Protein AF-A0A2E0AIQ1-F1 (afdb_monomer)

Mean predicted aligned error: 4.94 Å

Radius of gyration: 12.48 Å; Cα contacts (8 Å, |Δi|>4): 139; chains: 1; bounding box: 24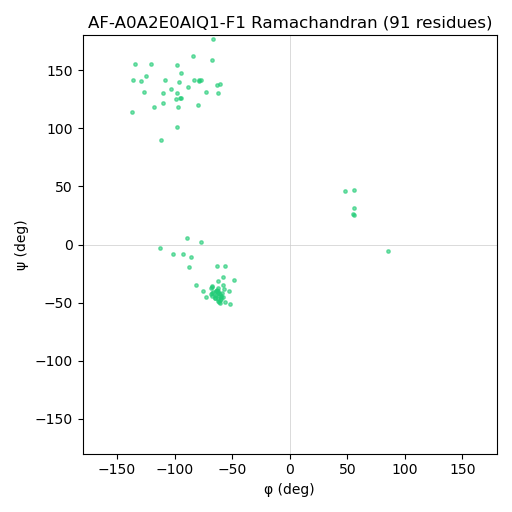×32×30 Å

Secondary structure (DSSP, 8-state):
---TT-EEEE-TTEEEEEETTEEEEEETTTTEEEEE-HHHHHHHHHGGG--BHHHHHHHHHHHH---HHHHHHHHHHHHHHHHHTTSEEEE--

Nearest PDB structures (foldseek):
  5v1u-assembly2_B  TM=9.067E-01  e=2.111E-06  Thermobaculum terrenum ATCC BAA-798
  6jx3-assembly1_B  TM=8.910E-01  e=8.710E-05  Thermobifida fusca
  5sxy-assembly1_A  TM=8.215E-01  e=3.824E-03  Methylorubrum extorquens AM1
  5lq4-assembly1_B  TM=7.694E-01  e=2.959E-02  Cyanothece sp. PCC 7425
  5why-assembly2_B  TM=7.257E-01  e=2.309E-02  Acetivibrio thermocellus ATCC 27405

Sequence (93 aa):
MLSRASRFKQHHQAVCTELDGEVALFQSKTCDYLVLNETGSAIWNALKTQPSLAEICFQLQEEYDVDPDECQSSVEAWLEAALEKKVVSTINS

Foldseek 3Di:
DFDQQKWKAFQPQWDWDDDPQWIWIARPVVRDIDIHDNLLSQLNVVRHVRDGLNVSLVVCCVVPVDDSVVSSVVSVVSVVVCVVVVRMDIDDD

Solvent-accessible surface area (backbone atoms only — not comparable to full-atom values): 5184 Å² total; per-residue (Å²): 138,84,54,59,79,42,20,35,28,66,24,92,68,38,45,74,48,79,57,97,79,26,30,35,36,37,23,72,89,77,69,45,78,44,76,31,54,60,69,50,29,50,52,55,58,50,21,76,76,47,40,27,50,52,54,53,39,50,52,47,30,72,76,64,75,49,57,69,68,62,41,42,54,53,51,49,53,51,49,51,53,32,43,75,65,54,38,33,40,77,57,81,132

Structure (mmCIF, N/CA/C/O backbone):
data_AF-A0A2E0AIQ1-F1
#
_entry.id   AF-A0A2E0AIQ1-F1
#
loop_
_atom_site.group_PDB
_atom_site.id
_atom_site.type_symbol
_atom_site.label_atom_id
_atom_site.label_alt_id
_atom_site.label_comp_id
_atom_site.label_asym_id
_atom_site.label_entity_id
_atom_site.label_seq_id
_atom_site.pdbx_PDB_ins_code
_atom_site.Cartn_x
_atom_site.Cartn_y
_atom_site.Cartn_z
_atom_site.occupancy
_atom_site.B_iso_or_equiv
_atom_site.auth_seq_id
_atom_site.auth_comp_id
_atom_site.auth_asym_id
_atom_site.auth_atom_id
_atom_site.pdbx_PDB_model_num
ATOM 1 N N . MET A 1 1 ? 5.165 4.299 14.699 1.00 58.72 1 MET A N 1
ATOM 2 C CA . MET A 1 1 ? 3.876 4.093 15.414 1.00 58.72 1 MET A CA 1
ATOM 3 C C . MET A 1 1 ? 2.777 4.865 14.716 1.00 58.72 1 MET A C 1
ATOM 5 O O . MET A 1 1 ? 2.581 6.057 14.956 1.00 58.72 1 MET A O 1
ATOM 9 N N . LEU A 1 2 ? 2.102 4.180 13.803 1.00 74.50 2 LEU A N 1
ATOM 10 C CA . LEU A 1 2 ? 0.945 4.704 13.094 1.00 74.50 2 LEU A CA 1
ATOM 11 C C . LEU A 1 2 ? -0.276 4.612 14.016 1.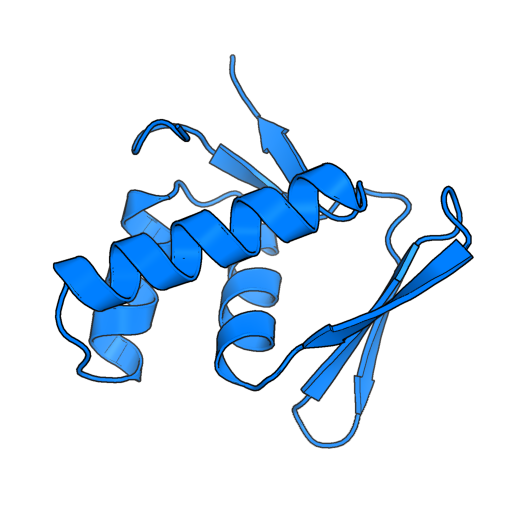00 74.50 2 LEU A C 1
ATOM 13 O O . LEU A 1 2 ? -0.417 3.665 14.784 1.00 74.50 2 LEU A O 1
ATOM 17 N N . SER A 1 3 ? -1.160 5.611 13.994 1.00 79.06 3 SER A N 1
ATOM 18 C CA . SER A 1 3 ? -2.390 5.526 14.789 1.00 79.06 3 SER A CA 1
ATOM 19 C C . SER A 1 3 ? -3.443 4.731 14.024 1.00 79.06 3 SER A C 1
ATOM 21 O O . SER A 1 3 ? -3.617 4.933 12.825 1.00 79.06 3 SER A O 1
ATOM 23 N N . ARG A 1 4 ? -4.227 3.894 14.717 1.00 77.19 4 ARG A N 1
ATOM 24 C CA . ARG A 1 4 ? -5.321 3.127 14.086 1.00 77.19 4 ARG A CA 1
ATOM 25 C C . ARG A 1 4 ? -6.371 4.006 13.389 1.00 77.19 4 ARG A C 1
ATOM 27 O O . ARG A 1 4 ? -6.993 3.577 12.423 1.00 77.19 4 ARG A O 1
ATOM 34 N N . ALA A 1 5 ? -6.541 5.240 13.867 1.00 80.31 5 ALA A N 1
ATOM 35 C CA . ALA A 1 5 ? -7.431 6.245 13.286 1.00 80.31 5 ALA A CA 1
ATOM 36 C C . ALA A 1 5 ? -6.792 7.066 12.150 1.00 80.31 5 ALA A C 1
ATOM 38 O O . ALA A 1 5 ? -7.503 7.806 11.469 1.00 80.31 5 ALA A O 1
ATOM 39 N N . SER A 1 6 ? -5.475 6.961 11.939 1.00 86.94 6 SER A N 1
ATOM 40 C CA . SER A 1 6 ? -4.802 7.659 10.844 1.00 86.94 6 SER A CA 1
ATOM 41 C C . SER A 1 6 ? -5.346 7.158 9.519 1.00 86.94 6 SER A C 1
ATOM 43 O O . SER A 1 6 ? -5.427 5.950 9.293 1.00 86.94 6 SER A O 1
ATOM 45 N N . ARG A 1 7 ? -5.716 8.098 8.651 1.00 89.56 7 ARG A N 1
ATOM 46 C CA . ARG A 1 7 ? -6.113 7.801 7.279 1.00 89.56 7 ARG A CA 1
ATOM 47 C C . ARG A 1 7 ? -4.930 7.951 6.351 1.00 89.56 7 ARG A C 1
ATOM 49 O O . ARG A 1 7 ? -4.075 8.817 6.549 1.00 89.56 7 ARG A O 1
ATOM 56 N N . PHE A 1 8 ? -4.915 7.133 5.315 1.00 91.12 8 PHE A N 1
ATOM 57 C CA . PHE A 1 8 ? -3.827 7.089 4.353 1.00 91.12 8 PHE A CA 1
ATOM 58 C C . PHE A 1 8 ? -4.374 7.296 2.953 1.00 91.12 8 PHE A C 1
ATOM 60 O O . PHE A 1 8 ? -5.473 6.858 2.633 1.00 91.12 8 PHE A O 1
ATOM 67 N N . LYS A 1 9 ? -3.597 7.964 2.109 1.00 91.31 9 LYS A N 1
ATOM 68 C CA . LYS A 1 9 ? -3.883 8.106 0.683 1.00 91.31 9 LYS A CA 1
ATOM 69 C C . LYS A 1 9 ? -2.642 7.843 -0.140 1.00 91.31 9 LYS A C 1
ATOM 71 O O . LYS A 1 9 ? -1.521 8.086 0.308 1.00 91.31 9 LYS A O 1
ATOM 76 N N . GLN A 1 10 ? -2.867 7.441 -1.379 1.00 90.88 10 GLN A N 1
ATOM 77 C CA . GLN A 1 10 ? -1.821 7.404 -2.390 1.00 90.88 10 GLN A CA 1
ATOM 78 C C . GLN A 1 10 ? -1.259 8.814 -2.610 1.00 90.88 10 GLN A C 1
ATOM 80 O O . GLN A 1 10 ? -1.994 9.810 -2.637 1.00 90.88 10 GLN A O 1
ATOM 85 N N . HIS A 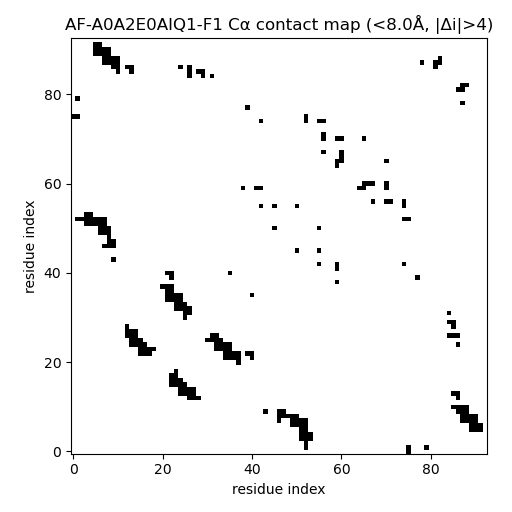1 11 ? 0.059 8.910 -2.741 1.00 89.12 11 HIS A N 1
ATOM 86 C CA . HIS A 1 11 ? 0.723 10.163 -3.048 1.00 89.12 11 HIS A CA 1
ATOM 87 C C . HIS A 1 11 ? 0.459 10.532 -4.512 1.00 89.12 11 HIS A C 1
ATOM 89 O O . HIS A 1 11 ? 0.660 9.729 -5.414 1.00 89.12 11 HIS A O 1
ATOM 95 N N . HIS A 1 12 ? 0.043 11.771 -4.773 1.00 85.12 12 HIS A N 1
ATOM 96 C CA . HIS A 1 12 ? -0.372 12.207 -6.114 1.00 85.12 12 HIS A CA 1
ATOM 97 C C . HIS A 1 12 ? 0.734 12.160 -7.186 1.00 85.12 12 HIS A C 1
ATOM 99 O O . HIS A 1 12 ? 0.436 12.196 -8.374 1.00 85.12 12 HIS A O 1
ATOM 105 N N . GLN A 1 13 ? 2.009 12.116 -6.780 1.00 85.38 13 GLN A N 1
ATOM 106 C CA . GLN A 1 13 ? 3.141 11.972 -7.703 1.00 85.38 13 GLN A CA 1
ATOM 107 C C . GLN A 1 13 ? 3.565 10.515 -7.905 1.00 85.38 13 GLN A C 1
ATOM 109 O O . GLN A 1 13 ? 4.467 10.275 -8.712 1.00 85.38 13 GLN A O 1
ATOM 114 N N . ALA A 1 14 ? 3.014 9.573 -7.137 1.00 86.69 14 ALA A N 1
ATOM 115 C CA . ALA A 1 14 ? 3.293 8.156 -7.296 1.00 86.69 14 ALA A CA 1
ATOM 116 C C . ALA A 1 14 ? 2.453 7.630 -8.460 1.00 86.69 14 ALA A C 1
ATOM 118 O O . ALA A 1 14 ? 1.227 7.728 -8.457 1.00 86.69 14 ALA A O 1
ATOM 119 N N . VAL A 1 15 ? 3.127 7.106 -9.475 1.00 87.94 15 VAL A N 1
ATOM 120 C CA . VAL A 1 15 ? 2.487 6.487 -10.632 1.00 87.94 15 VAL A CA 1
ATOM 121 C C . VAL A 1 15 ? 2.403 4.998 -10.353 1.00 87.94 15 VAL A C 1
ATOM 123 O O . VAL A 1 15 ? 3.420 4.389 -10.047 1.00 87.94 15 VAL A O 1
ATOM 126 N N . CYS A 1 16 ? 1.219 4.407 -10.450 1.00 87.69 16 CYS A N 1
ATOM 127 C CA . CYS A 1 16 ? 1.047 2.963 -10.333 1.00 87.69 16 CYS A CA 1
ATOM 128 C C . CYS A 1 16 ? 0.706 2.351 -11.693 1.00 87.69 16 CYS A C 1
ATOM 130 O O . CYS A 1 16 ? -0.066 2.932 -12.457 1.00 87.69 16 CYS A O 1
ATOM 132 N N . THR A 1 17 ? 1.246 1.171 -11.973 1.00 88.88 17 THR A N 1
ATOM 133 C CA . THR A 1 17 ? 0.876 0.330 -13.112 1.00 88.88 17 THR A CA 1
ATOM 134 C C . THR A 1 17 ? 0.589 -1.077 -12.613 1.00 88.88 17 THR A C 1
ATOM 136 O O . THR A 1 17 ? 1.275 -1.564 -11.722 1.00 88.88 17 THR A O 1
ATOM 139 N N . GLU A 1 18 ? -0.424 -1.721 -13.175 1.00 87.69 18 GLU A N 1
ATOM 140 C CA . GLU A 1 18 ? -0.747 -3.115 -12.879 1.00 87.69 18 GLU A CA 1
ATOM 141 C C . GLU A 1 18 ? -0.150 -4.000 -13.974 1.00 87.69 18 GLU A C 1
ATOM 143 O O . GLU A 1 18 ? -0.292 -3.702 -15.164 1.00 87.69 18 GLU A O 1
ATOM 148 N N . LEU A 1 19 ? 0.567 -5.043 -13.573 1.00 80.38 19 LEU A N 1
ATOM 149 C CA . LEU A 1 19 ? 1.210 -6.019 -14.444 1.00 80.38 19 LEU A CA 1
ATOM 150 C C . LEU A 1 19 ? 0.953 -7.402 -13.843 1.00 80.38 19 LEU A C 1
ATOM 152 O O . LEU A 1 19 ? 1.427 -7.684 -12.753 1.00 80.38 19 LEU A O 1
ATOM 156 N N . ASP A 1 20 ? 0.187 -8.242 -14.542 1.00 79.00 20 ASP A N 1
ATOM 157 C CA . ASP A 1 20 ? -0.107 -9.628 -14.128 1.00 79.00 20 ASP A CA 1
ATOM 158 C C . ASP A 1 20 ? -0.734 -9.766 -12.717 1.00 79.00 20 ASP A C 1
ATOM 160 O O . ASP A 1 20 ? -0.521 -10.744 -12.013 1.00 79.00 20 ASP A O 1
ATOM 164 N N . GLY A 1 21 ? -1.523 -8.772 -12.287 1.00 72.31 21 GLY A N 1
ATOM 165 C CA . GLY A 1 21 ? -2.148 -8.742 -10.954 1.00 72.31 21 GLY A CA 1
ATOM 166 C C . GLY A 1 21 ? -1.263 -8.156 -9.847 1.00 72.31 21 GLY A C 1
ATOM 167 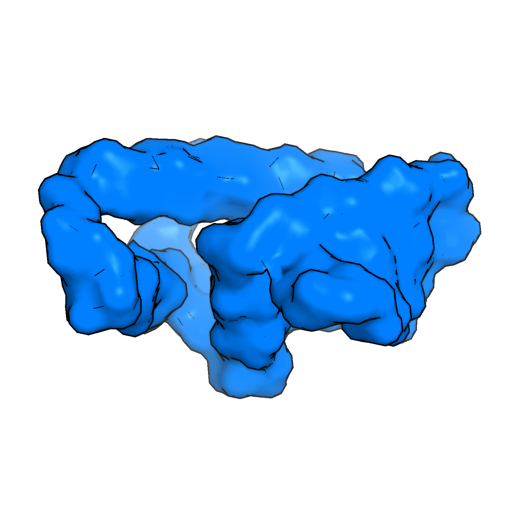O O . GLY A 1 21 ? -1.740 -7.918 -8.739 1.00 72.31 21 GLY A O 1
ATOM 168 N N . GLU A 1 22 ? -0.003 -7.845 -10.149 1.00 80.88 22 GLU A N 1
ATOM 169 C CA . GLU A 1 22 ? 0.913 -7.139 -9.257 1.00 80.88 22 GLU A CA 1
ATOM 170 C C . GLU A 1 22 ? 0.922 -5.640 -9.578 1.00 80.88 22 GLU A C 1
ATOM 172 O O . GLU A 1 22 ? 0.914 -5.217 -10.740 1.00 80.88 22 GLU A O 1
ATOM 177 N N . VAL A 1 23 ? 0.960 -4.799 -8.547 1.00 87.94 23 VAL A N 1
ATOM 178 C CA . VAL A 1 23 ? 1.035 -3.346 -8.717 1.00 87.94 23 VAL A CA 1
ATOM 179 C C . VAL A 1 23 ? 2.481 -2.891 -8.604 1.00 87.94 23 VAL A C 1
ATOM 181 O O . VAL A 1 23 ? 3.106 -2.982 -7.552 1.00 87.94 23 VAL A O 1
ATOM 184 N N . ALA A 1 24 ? 3.005 -2.299 -9.669 1.00 89.31 24 ALA A N 1
ATOM 185 C CA . ALA A 1 24 ? 4.267 -1.585 -9.632 1.00 89.31 24 ALA A CA 1
ATOM 186 C C . ALA A 1 24 ? 4.042 -0.084 -9.421 1.00 89.31 24 ALA A C 1
ATOM 188 O O . ALA A 1 24 ? 3.308 0.567 -10.165 1.00 89.31 24 ALA A O 1
ATOM 189 N N . LEU A 1 25 ? 4.696 0.482 -8.410 1.00 89.25 25 LEU A N 1
ATOM 190 C CA . LEU A 1 25 ? 4.720 1.910 -8.131 1.00 89.25 25 LEU A CA 1
ATOM 191 C C . LEU A 1 25 ? 6.041 2.516 -8.586 1.00 89.25 25 LEU A C 1
ATOM 193 O O . LEU A 1 25 ? 7.124 2.043 -8.252 1.00 89.25 25 LEU A O 1
ATOM 197 N N . PHE A 1 26 ? 5.944 3.641 -9.270 1.00 88.25 26 PHE A N 1
ATOM 198 C CA . PHE A 1 26 ? 7.064 4.489 -9.611 1.00 88.25 26 PHE A CA 1
ATOM 199 C C . PHE A 1 26 ? 6.889 5.854 -8.959 1.00 88.25 26 PHE A C 1
ATOM 201 O O . PHE A 1 26 ? 5.939 6.588 -9.259 1.00 88.25 26 PHE A O 1
ATOM 208 N N . GLN A 1 27 ? 7.824 6.229 -8.085 1.00 86.19 27 GLN A N 1
ATOM 209 C CA . GLN A 1 27 ? 7.817 7.553 -7.487 1.00 86.19 27 GLN A CA 1
ATOM 210 C C . GLN A 1 27 ? 8.784 8.485 -8.217 1.00 86.19 27 GLN A C 1
ATOM 212 O O . GLN A 1 27 ? 9.965 8.551 -7.911 1.00 86.19 27 GLN A O 1
ATOM 217 N N . SER A 1 28 ? 8.235 9.336 -9.087 1.00 83.94 28 SER A N 1
ATOM 218 C CA . SER A 1 28 ? 8.961 10.431 -9.756 1.00 83.94 28 SER A CA 1
ATOM 219 C C . SER A 1 28 ? 9.821 11.333 -8.847 1.00 83.94 28 SER A C 1
ATOM 221 O O . SER A 1 28 ? 10.835 11.846 -9.305 1.00 83.94 28 SER A O 1
ATOM 223 N N . LYS A 1 29 ? 9.453 11.543 -7.572 1.00 80.31 29 LYS A N 1
ATOM 224 C CA . LYS A 1 29 ? 10.204 12.411 -6.650 1.00 80.31 29 LYS A CA 1
ATOM 225 C C . LYS A 1 29 ? 11.497 11.788 -6.118 1.00 80.31 29 LYS A C 1
ATOM 227 O O . LYS A 1 29 ? 12.476 12.507 -5.948 1.00 80.31 29 LYS A O 1
ATOM 232 N N . THR A 1 30 ? 11.485 10.497 -5.797 1.00 81.31 30 THR A N 1
ATOM 233 C CA . THR A 1 30 ? 12.666 9.781 -5.282 1.00 81.31 30 THR A CA 1
ATOM 234 C C . THR A 1 30 ? 13.341 8.933 -6.362 1.00 81.31 30 THR A C 1
ATOM 236 O O . THR A 1 30 ? 14.437 8.432 -6.145 1.00 81.31 30 THR A O 1
ATOM 239 N N . CYS A 1 31 ? 12.711 8.816 -7.538 1.00 83.75 31 CYS A N 1
ATOM 240 C CA . CYS A 1 31 ? 13.061 7.878 -8.603 1.00 83.75 31 CYS A CA 1
ATOM 241 C C . CYS A 1 31 ? 13.099 6.414 -8.131 1.00 83.75 31 CYS A C 1
ATOM 243 O O . CYS A 1 31 ? 13.784 5.591 -8.735 1.00 83.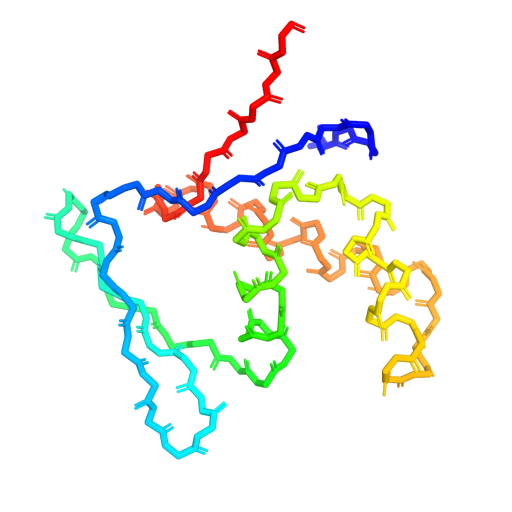75 31 CYS A O 1
ATOM 245 N N . ASP A 1 32 ? 12.347 6.077 -7.078 1.00 83.62 32 ASP A N 1
ATOM 246 C CA . ASP A 1 32 ? 12.181 4.699 -6.625 1.00 83.62 32 ASP A CA 1
ATOM 247 C C . ASP A 1 32 ? 11.181 3.948 -7.502 1.00 83.62 32 ASP A C 1
ATOM 249 O O . ASP A 1 32 ? 10.112 4.463 -7.849 1.00 83.62 32 ASP A O 1
ATOM 253 N N . TYR A 1 33 ? 11.513 2.688 -7.770 1.00 85.00 33 TYR A N 1
ATOM 254 C CA . TYR A 1 33 ? 10.596 1.699 -8.310 1.00 85.00 33 TYR A CA 1
ATOM 255 C C . TYR A 1 33 ? 10.300 0.657 -7.233 1.00 85.00 33 TYR A C 1
ATOM 257 O O . TYR A 1 33 ? 11.205 0.133 -6.582 1.00 85.00 33 TYR A O 1
ATOM 265 N N . LEU A 1 34 ? 9.022 0.389 -7.027 1.00 85.19 34 LEU A N 1
ATOM 266 C CA . LEU A 1 34 ? 8.489 -0.523 -6.030 1.00 85.19 34 LEU A CA 1
ATOM 267 C C . LEU A 1 34 ? 7.589 -1.507 -6.751 1.00 85.19 34 LEU A C 1
ATOM 269 O O . LEU A 1 34 ? 6.722 -1.091 -7.507 1.00 85.19 34 LEU A O 1
ATOM 273 N N . VAL A 1 35 ? 7.759 -2.793 -6.491 1.00 87.12 35 VAL A N 1
ATOM 274 C CA . VAL A 1 35 ? 6.803 -3.807 -6.932 1.00 87.12 35 VAL A CA 1
ATOM 275 C C . VAL A 1 35 ? 6.106 -4.316 -5.689 1.00 87.12 35 VAL A C 1
ATOM 277 O O . VAL A 1 35 ? 6.761 -4.726 -4.730 1.00 87.12 35 VAL A O 1
ATOM 280 N N . LEU A 1 36 ? 4.788 -4.193 -5.677 1.00 87.81 36 LEU A N 1
ATOM 281 C CA . LEU A 1 36 ? 3.945 -4.682 -4.608 1.00 87.81 36 LEU A CA 1
ATOM 282 C C . LEU A 1 36 ? 3.573 -6.125 -4.919 1.00 87.81 36 LEU A C 1
ATOM 284 O O . LEU A 1 36 ? 3.169 -6.442 -6.033 1.00 87.81 36 LEU A O 1
ATOM 288 N N . ASN A 1 37 ? 3.663 -6.972 -3.902 1.00 85.38 37 ASN A N 1
ATOM 289 C CA . ASN A 1 37 ? 3.042 -8.288 -3.924 1.00 85.38 37 ASN A CA 1
ATOM 290 C C . ASN A 1 37 ? 1.507 -8.157 -3.935 1.00 85.38 37 ASN A C 1
ATOM 292 O O . ASN A 1 37 ? 0.963 -7.056 -3.823 1.00 85.38 37 ASN A O 1
ATOM 296 N N . GLU A 1 38 ? 0.801 -9.281 -4.016 1.00 84.50 38 GLU A N 1
ATOM 297 C CA . GLU A 1 38 ? -0.668 -9.322 -4.032 1.00 84.50 38 GLU A CA 1
ATOM 298 C C . GLU A 1 38 ? -1.293 -8.543 -2.856 1.00 84.50 38 GLU A C 1
ATOM 300 O O . GLU A 1 38 ? -2.054 -7.599 -3.062 1.00 84.50 38 GLU A O 1
ATOM 305 N N . THR A 1 39 ? -0.848 -8.817 -1.624 1.00 85.44 39 THR A N 1
ATOM 306 C CA . THR A 1 39 ? -1.309 -8.114 -0.414 1.00 85.44 39 THR A CA 1
ATOM 307 C C . THR A 1 39 ? -0.995 -6.616 -0.457 1.00 85.44 39 THR A C 1
ATOM 309 O O . THR A 1 39 ? -1.845 -5.785 -0.145 1.00 85.44 39 THR A O 1
ATOM 312 N N . GLY A 1 40 ? 0.219 -6.232 -0.870 1.00 86.88 40 GLY A N 1
ATOM 313 C CA . GLY A 1 40 ? 0.594 -4.823 -1.009 1.00 86.88 40 GLY A CA 1
ATOM 314 C C . GLY A 1 40 ? -0.255 -4.102 -2.056 1.00 86.88 40 GLY A C 1
ATOM 315 O O . GLY A 1 40 ? -0.636 -2.948 -1.859 1.00 86.88 40 GLY A O 1
ATOM 316 N N . SER A 1 41 ? -0.591 -4.790 -3.146 1.00 88.50 41 SER A N 1
ATOM 317 C CA . SER A 1 41 ? -1.461 -4.298 -4.216 1.00 88.50 41 SER A CA 1
ATOM 318 C C . SER A 1 41 ? -2.894 -4.095 -3.723 1.00 88.50 41 SER A C 1
ATOM 320 O O . SER A 1 41 ? -3.504 -3.066 -4.033 1.00 88.50 41 SER A O 1
ATOM 322 N N . ALA A 1 42 ? -3.405 -5.012 -2.896 1.00 86.94 42 ALA A N 1
ATOM 323 C CA . ALA A 1 42 ? -4.693 -4.876 -2.219 1.00 86.94 42 ALA A CA 1
ATOM 324 C C . ALA A 1 42 ? -4.707 -3.652 -1.288 1.00 86.94 42 ALA A C 1
ATOM 326 O O . ALA A 1 42 ? -5.569 -2.781 -1.435 1.00 86.94 42 ALA A O 1
ATOM 327 N N . ILE A 1 43 ? -3.690 -3.500 -0.424 1.00 88.81 43 ILE A N 1
ATOM 328 C CA . ILE A 1 43 ? -3.534 -2.315 0.440 1.00 88.81 43 ILE A CA 1
ATOM 329 C C . ILE A 1 43 ? -3.505 -1.045 -0.408 1.00 88.81 43 ILE A C 1
ATOM 331 O O . ILE A 1 43 ? -4.244 -0.097 -0.140 1.00 88.81 43 ILE A O 1
ATOM 335 N N . TRP A 1 44 ? -2.677 -1.014 -1.454 1.00 89.56 44 TRP A N 1
ATOM 336 C CA . TRP A 1 44 ? -2.554 0.144 -2.331 1.00 89.56 44 TRP A CA 1
ATOM 337 C C . TRP A 1 44 ? -3.891 0.514 -2.963 1.00 89.56 44 TRP A C 1
ATOM 339 O O . TRP A 1 44 ? -4.254 1.688 -2.960 1.00 89.56 44 TRP A O 1
ATOM 349 N N . ASN A 1 45 ? -4.650 -0.452 -3.474 1.00 87.06 45 ASN A N 1
ATOM 350 C CA . ASN A 1 45 ? -5.975 -0.193 -4.027 1.00 87.06 45 ASN A CA 1
ATOM 351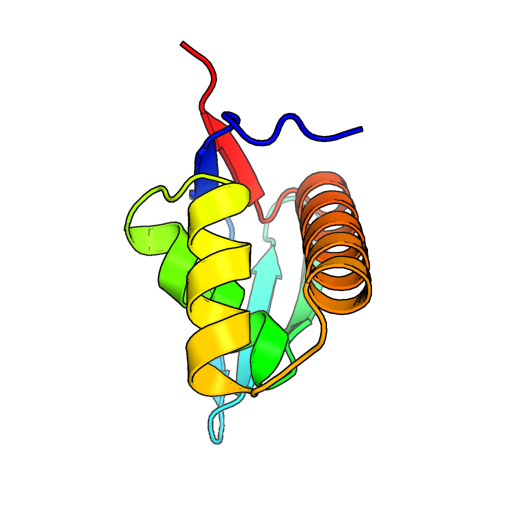 C C . ASN A 1 45 ? -6.957 0.311 -2.966 1.00 87.06 45 ASN A C 1
ATOM 353 O O . ASN A 1 45 ? -7.680 1.273 -3.245 1.00 87.06 45 ASN A O 1
ATOM 357 N N . ALA A 1 46 ? -6.923 -0.242 -1.752 1.00 88.38 46 ALA A N 1
ATOM 358 C CA . ALA A 1 46 ? -7.716 0.252 -0.633 1.00 88.38 46 ALA A CA 1
ATOM 359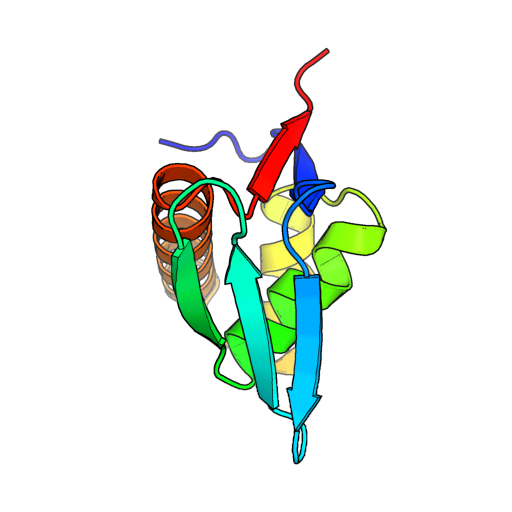 C C . ALA A 1 46 ? -7.413 1.732 -0.350 1.00 88.38 46 ALA A C 1
ATOM 361 O O . ALA A 1 46 ? -8.339 2.511 -0.153 1.00 88.38 46 ALA A O 1
ATOM 362 N N . LEU A 1 47 ? -6.154 2.184 -0.458 1.00 89.06 47 LEU A N 1
ATOM 363 C CA . LEU A 1 47 ? -5.777 3.592 -0.240 1.00 89.06 47 LEU A CA 1
ATOM 364 C C . LEU A 1 47 ? -6.520 4.611 -1.125 1.00 89.06 47 LEU A C 1
ATOM 366 O O . LEU A 1 47 ? -6.550 5.799 -0.783 1.00 89.06 47 LEU A O 1
ATOM 370 N N . LYS A 1 48 ? -7.133 4.188 -2.239 1.00 85.56 48 LYS A N 1
ATOM 371 C CA . LYS A 1 48 ? -7.970 5.059 -3.085 1.00 85.56 48 LYS A CA 1
ATOM 372 C C . LYS A 1 48 ? -9.193 5.599 -2.336 1.00 85.56 48 LYS A C 1
ATOM 374 O O . LYS A 1 48 ? -9.614 6.720 -2.612 1.00 85.56 48 LYS A O 1
ATOM 379 N N . THR A 1 49 ? -9.737 4.846 -1.378 1.00 86.62 49 THR A N 1
ATOM 380 C CA . THR A 1 49 ? -10.911 5.245 -0.576 1.00 86.62 49 THR A CA 1
ATOM 381 C C . THR A 1 49 ? -10.544 6.014 0.694 1.00 86.62 49 THR A C 1
ATOM 383 O O . THR A 1 49 ? -11.420 6.359 1.483 1.00 86.62 49 THR A O 1
ATOM 386 N N . GLN A 1 50 ? -9.259 6.336 0.877 1.00 89.44 50 GLN A N 1
ATOM 387 C CA . GLN A 1 50 ? -8.726 6.997 2.070 1.00 89.44 50 GLN A CA 1
ATOM 388 C C . GLN A 1 50 ? -9.038 6.254 3.390 1.00 89.44 50 GLN A C 1
ATOM 390 O O . GLN A 1 50 ? -9.494 6.884 4.355 1.00 89.44 50 GLN A O 1
ATOM 395 N N . PRO A 1 51 ? -8.820 4.926 3.447 1.00 90.19 51 PRO A N 1
ATOM 396 C CA . PRO A 1 51 ? -9.142 4.106 4.599 1.00 90.19 51 PRO A CA 1
ATOM 397 C C . PRO A 1 51 ? -8.237 4.453 5.781 1.00 90.19 51 PRO A C 1
ATOM 399 O O . PRO A 1 51 ? -7.149 5.029 5.638 1.00 90.19 51 PRO A O 1
ATOM 402 N N . SER A 1 52 ? -8.704 4.099 6.973 1.00 90.50 52 SER A N 1
ATOM 403 C CA . SER A 1 52 ? -7.876 4.096 8.174 1.00 90.50 52 SER A CA 1
ATOM 404 C C . SER A 1 52 ? -7.091 2.791 8.285 1.00 90.50 52 SER A C 1
ATOM 406 O O . SER A 1 52 ? -7.440 1.789 7.663 1.00 90.50 52 SER A O 1
ATOM 408 N N . LEU A 1 53 ? -6.038 2.783 9.107 1.00 88.75 53 LEU A N 1
ATOM 409 C CA . LEU A 1 53 ? -5.241 1.574 9.353 1.00 88.75 53 LEU A CA 1
ATOM 410 C C . LEU A 1 53 ? -6.108 0.378 9.782 1.00 88.75 53 LEU A C 1
ATOM 412 O O . LEU A 1 53 ? -5.879 -0.743 9.341 1.00 88.75 53 LEU A O 1
ATOM 416 N N . ALA A 1 54 ? -7.113 0.629 10.627 1.00 88.00 54 ALA A N 1
ATOM 417 C CA . ALA A 1 54 ? -8.041 -0.399 11.087 1.00 88.00 54 ALA A CA 1
ATOM 418 C C . ALA A 1 54 ? -8.860 -1.013 9.938 1.00 88.00 54 ALA A C 1
ATOM 420 O O . ALA A 1 54 ? -9.011 -2.228 9.899 1.00 88.00 54 ALA A O 1
ATOM 421 N N . GLU A 1 55 ? -9.328 -0.196 8.990 1.00 89.94 55 GLU A N 1
ATOM 422 C CA . GLU A 1 55 ? -10.113 -0.659 7.835 1.00 89.94 55 GLU A CA 1
ATOM 423 C C . GLU A 1 55 ? -9.267 -1.508 6.882 1.00 89.94 55 GLU A C 1
ATOM 425 O O . GLU A 1 55 ? -9.721 -2.547 6.416 1.00 89.94 55 GLU A O 1
ATOM 430 N N . ILE A 1 56 ? -8.017 -1.097 6.628 1.00 90.00 56 ILE A N 1
ATOM 431 C CA . ILE A 1 56 ? -7.076 -1.869 5.798 1.00 90.00 56 ILE A CA 1
ATOM 432 C C . ILE A 1 56 ? -6.832 -3.240 6.434 1.00 90.00 56 ILE A C 1
ATOM 434 O O . ILE A 1 56 ? -6.902 -4.265 5.763 1.00 90.00 56 ILE A O 1
ATOM 438 N N . CYS A 1 57 ? -6.562 -3.252 7.741 1.00 89.56 57 CYS A N 1
ATOM 439 C CA . CYS A 1 57 ? -6.310 -4.481 8.479 1.00 89.56 57 CYS A CA 1
ATOM 440 C C . CYS A 1 57 ? -7.541 -5.399 8.478 1.00 89.56 57 CYS A C 1
ATOM 442 O O . CYS A 1 57 ? -7.399 -6.606 8.326 1.00 89.56 57 CYS A O 1
ATOM 444 N N . PHE A 1 58 ? -8.744 -4.834 8.609 1.00 88.38 58 PHE A N 1
ATOM 445 C CA . PHE A 1 58 ? -9.995 -5.589 8.564 1.00 88.38 58 PHE A CA 1
ATOM 446 C C . PHE A 1 58 ? -10.239 -6.224 7.186 1.00 88.38 58 PHE A C 1
ATOM 448 O O . PHE A 1 58 ? -10.515 -7.416 7.116 1.00 88.38 58 PHE A O 1
ATOM 455 N N . GLN A 1 59 ? -10.050 -5.473 6.093 1.00 87.38 59 GLN A N 1
ATOM 456 C CA . GLN A 1 59 ? -10.195 -6.012 4.732 1.00 87.38 59 GLN A CA 1
ATOM 457 C C . GLN A 1 59 ? -9.239 -7.170 4.456 1.00 87.38 59 GLN A C 1
ATOM 459 O O . GLN A 1 59 ? -9.644 -8.190 3.910 1.00 87.38 59 GLN A O 1
ATOM 464 N N . LEU A 1 60 ? -7.973 -7.026 4.848 1.00 86.88 60 LEU A N 1
ATOM 465 C CA . LEU A 1 60 ? -6.987 -8.080 4.640 1.00 86.88 60 LEU A CA 1
ATOM 466 C C . LEU A 1 60 ? -7.273 -9.321 5.482 1.00 86.88 60 LEU A C 1
ATOM 468 O O . LEU A 1 60 ? -7.055 -10.428 5.007 1.00 86.88 60 LEU A O 1
ATOM 472 N N . GLN A 1 61 ? -7.774 -9.153 6.706 1.00 88.25 61 GLN A N 1
ATOM 473 C CA . GLN A 1 61 ? -8.213 -10.284 7.523 1.00 88.25 61 GLN A CA 1
ATOM 474 C C . GLN A 1 61 ? -9.365 -11.042 6.857 1.00 88.25 61 GLN A C 1
ATOM 476 O O . GLN A 1 61 ? -9.336 -12.267 6.841 1.00 88.25 61 GLN A O 1
ATOM 481 N N . GLU A 1 62 ? -10.343 -10.341 6.273 1.00 85.75 62 GLU A N 1
ATOM 482 C CA . GLU A 1 62 ? -11.450 -10.989 5.554 1.00 85.75 62 GLU A CA 1
ATOM 483 C C . GLU A 1 62 ? -11.001 -11.675 4.255 1.00 85.75 62 GLU A C 1
ATOM 485 O O . GLU A 1 62 ? -11.513 -12.741 3.920 1.00 85.75 62 GLU A O 1
ATOM 490 N N . GLU A 1 63 ? -10.059 -11.081 3.520 1.00 84.44 63 GLU A N 1
ATOM 491 C CA . GLU A 1 63 ? -9.618 -11.599 2.219 1.00 84.44 63 GLU A CA 1
ATOM 492 C C . GLU A 1 63 ? -8.590 -12.734 2.340 1.00 84.44 63 GLU A C 1
ATOM 494 O O . GLU A 1 63 ? -8.611 -13.676 1.547 1.00 84.44 63 GLU A O 1
ATOM 499 N N . TYR A 1 64 ? -7.719 -12.674 3.350 1.00 83.19 64 TYR A N 1
ATOM 500 C CA . TYR A 1 64 ? -6.586 -13.590 3.508 1.00 83.19 64 TYR A CA 1
ATOM 501 C C . TYR A 1 64 ? -6.690 -14.539 4.714 1.00 83.19 64 TYR A C 1
ATOM 503 O O . TYR A 1 64 ? -5.798 -15.370 4.876 1.00 83.19 64 TYR A O 1
ATOM 511 N N . ASP A 1 65 ? -7.738 -14.439 5.544 1.00 82.88 65 ASP A N 1
ATOM 512 C CA . ASP A 1 65 ? -7.940 -15.242 6.771 1.00 82.88 65 ASP A CA 1
ATOM 513 C C . ASP A 1 65 ? -6.677 -15.285 7.660 1.00 82.88 65 ASP A C 1
ATOM 515 O O . ASP A 1 65 ? -6.200 -16.331 8.099 1.00 82.88 65 ASP A O 1
ATOM 519 N N . VAL A 1 66 ? -6.068 -14.113 7.863 1.00 84.00 66 VAL A N 1
ATOM 520 C CA . VAL A 1 66 ? -4.822 -13.938 8.628 1.00 84.00 66 VAL A CA 1
ATOM 521 C C . VAL A 1 66 ? -5.092 -13.494 10.063 1.00 84.00 66 VAL A C 1
ATOM 523 O O . VAL A 1 66 ? -6.093 -12.840 10.350 1.00 84.00 66 VAL A O 1
ATOM 526 N N . ASP A 1 67 ? -4.163 -13.803 10.971 1.00 87.81 67 ASP A N 1
ATOM 527 C CA . ASP A 1 67 ? -4.259 -13.367 12.366 1.00 87.81 67 ASP A CA 1
ATOM 528 C C . ASP A 1 67 ? -4.211 -11.826 12.472 1.00 87.81 67 ASP A C 1
ATOM 530 O O . ASP A 1 67 ? -3.396 -11.192 11.791 1.00 87.81 67 ASP A O 1
ATOM 534 N N . PRO A 1 68 ? -5.057 -11.196 13.309 1.00 83.06 68 PRO A N 1
ATOM 535 C CA . PRO A 1 68 ? -5.109 -9.742 13.452 1.00 83.06 68 PRO A CA 1
ATOM 536 C C . PRO A 1 68 ? -3.784 -9.106 13.881 1.00 83.06 68 PRO A C 1
ATOM 538 O O . PRO A 1 68 ? -3.498 -7.987 13.448 1.00 83.06 68 PRO A O 1
ATOM 541 N N . ASP A 1 69 ? -2.987 -9.774 14.718 1.00 85.19 69 ASP A N 1
ATOM 542 C CA . ASP A 1 69 ? -1.722 -9.224 15.222 1.00 85.19 69 ASP A CA 1
ATOM 543 C C . ASP A 1 69 ? -0.658 -9.222 14.109 1.00 85.19 69 ASP A C 1
ATOM 545 O O . ASP A 1 69 ? -0.023 -8.199 13.833 1.00 85.19 69 ASP A O 1
ATOM 549 N N . GLU A 1 70 ? -0.552 -10.337 13.378 1.00 85.94 70 GLU A N 1
ATOM 550 C CA . GLU A 1 70 ? 0.332 -10.479 12.213 1.00 85.94 70 GLU A CA 1
ATOM 551 C C . GLU A 1 70 ? -0.084 -9.542 11.072 1.00 85.94 70 GLU A C 1
ATOM 553 O O . GLU A 1 70 ? 0.752 -8.845 10.486 1.00 85.94 70 GLU A O 1
ATOM 558 N N . CYS A 1 71 ? -1.386 -9.468 10.783 1.00 87.81 71 CYS A N 1
ATOM 559 C CA . CYS A 1 71 ? -1.934 -8.575 9.770 1.00 87.81 71 CYS A CA 1
ATOM 560 C C . CYS A 1 71 ? -1.622 -7.118 10.104 1.00 87.81 71 CYS A C 1
ATOM 562 O O . CYS A 1 71 ? -1.152 -6.370 9.245 1.00 87.81 71 CYS A O 1
ATOM 564 N N . GLN A 1 72 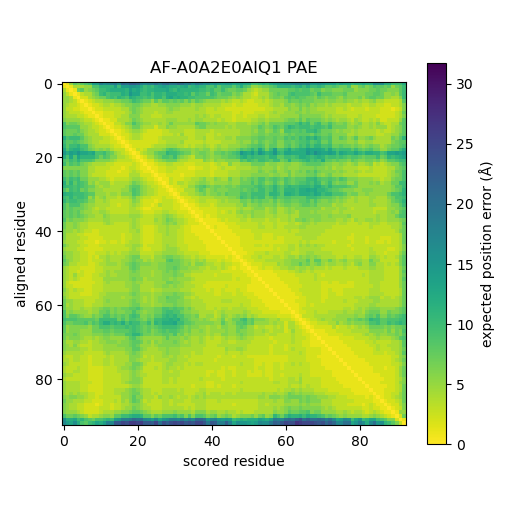? -1.840 -6.712 11.357 1.00 86.62 72 GLN A N 1
ATOM 565 C CA . GLN A 1 72 ? -1.562 -5.349 11.782 1.00 86.62 72 GLN A CA 1
ATOM 566 C C . GLN A 1 72 ? -0.074 -5.026 11.634 1.00 86.62 72 GLN A C 1
ATOM 568 O O . GLN A 1 72 ? 0.259 -4.000 11.041 1.00 86.62 72 GLN A O 1
ATOM 573 N N . SER A 1 73 ? 0.809 -5.899 12.121 1.00 87.44 73 SER A N 1
ATOM 574 C CA . SER A 1 73 ? 2.258 -5.691 12.054 1.00 87.44 73 SER A CA 1
ATOM 575 C C . SER A 1 73 ? 2.750 -5.576 10.605 1.00 87.44 73 SER A C 1
ATOM 577 O O . SER A 1 73 ? 3.518 -4.674 10.265 1.00 87.44 73 SER A O 1
ATOM 579 N N . SER A 1 74 ? 2.232 -6.430 9.718 1.00 87.75 74 SER A N 1
ATOM 580 C CA . SER A 1 74 ? 2.576 -6.436 8.294 1.00 87.75 74 SER A CA 1
ATOM 581 C C . SER A 1 74 ? 2.077 -5.178 7.569 1.00 87.75 74 SER A C 1
ATOM 583 O O . SER A 1 74 ? 2.832 -4.535 6.835 1.00 87.75 74 SER A O 1
ATOM 585 N N . VAL A 1 75 ? 0.832 -4.759 7.830 1.00 89.44 75 VAL A N 1
ATOM 586 C CA . VAL A 1 75 ? 0.255 -3.517 7.282 1.00 89.44 75 VAL A CA 1
ATOM 587 C C . VAL A 1 75 ? 0.995 -2.287 7.797 1.00 89.44 75 VAL A C 1
ATOM 589 O O . VAL A 1 75 ? 1.281 -1.379 7.016 1.00 89.44 75 VAL A O 1
ATOM 592 N N . GLU A 1 76 ? 1.318 -2.241 9.091 1.00 89.06 76 GLU A N 1
ATOM 593 C CA . GLU A 1 76 ? 2.092 -1.150 9.687 1.00 89.06 76 GLU A CA 1
ATOM 594 C C . GLU A 1 76 ? 3.471 -1.042 9.035 1.00 89.06 76 GLU A C 1
ATOM 596 O O . GLU A 1 76 ? 3.814 0.033 8.540 1.00 89.06 76 GLU A O 1
ATOM 601 N N . ALA A 1 77 ? 4.212 -2.148 8.936 1.00 88.81 77 ALA A N 1
ATOM 602 C CA . ALA A 1 77 ? 5.524 -2.174 8.295 1.00 88.81 77 ALA A CA 1
ATOM 603 C C . ALA A 1 77 ? 5.458 -1.728 6.825 1.00 88.81 77 ALA A C 1
ATOM 605 O O . ALA A 1 77 ? 6.300 -0.952 6.361 1.00 88.81 77 ALA A O 1
ATOM 606 N N . TRP A 1 78 ? 4.433 -2.171 6.090 1.00 89.06 78 TRP A N 1
ATOM 607 C CA . TRP A 1 78 ? 4.225 -1.767 4.702 1.00 89.06 78 TRP A CA 1
ATOM 608 C C . TRP A 1 78 ? 3.927 -0.268 4.579 1.00 89.06 78 TRP A C 1
ATOM 610 O O . TRP A 1 78 ? 4.534 0.417 3.753 1.00 89.06 78 TRP A O 1
ATOM 620 N N . LEU A 1 79 ? 3.032 0.268 5.416 1.00 89.00 79 LEU A N 1
ATOM 621 C CA . LEU A 1 79 ? 2.685 1.691 5.420 1.00 89.00 79 LEU A CA 1
ATOM 622 C C . LEU A 1 79 ? 3.881 2.561 5.812 1.00 89.00 79 LEU A C 1
ATOM 624 O O . LEU A 1 79 ? 4.082 3.614 5.207 1.00 89.00 79 LEU A O 1
ATOM 628 N N . GLU A 1 80 ? 4.689 2.134 6.782 1.00 89.31 80 GLU A N 1
ATOM 629 C CA . GLU A 1 80 ? 5.914 2.836 7.170 1.00 89.31 80 GLU A CA 1
ATOM 630 C C . GLU A 1 80 ? 6.917 2.884 6.006 1.00 89.31 80 GLU A C 1
ATOM 632 O O . GLU A 1 80 ? 7.384 3.971 5.652 1.00 89.31 80 GLU A O 1
ATOM 637 N N . ALA A 1 81 ? 7.158 1.762 5.320 1.00 88.19 81 ALA A N 1
ATOM 638 C CA . ALA A 1 81 ? 8.012 1.726 4.129 1.00 88.19 81 ALA A CA 1
ATOM 639 C C . ALA A 1 81 ? 7.462 2.599 2.983 1.00 88.19 81 ALA A C 1
ATOM 641 O O . ALA A 1 81 ? 8.206 3.310 2.298 1.00 88.19 81 ALA A O 1
ATOM 642 N N . ALA A 1 82 ? 6.144 2.588 2.782 1.00 88.19 82 ALA A N 1
ATOM 643 C CA . ALA A 1 82 ? 5.469 3.380 1.762 1.00 88.19 82 ALA A CA 1
ATOM 644 C C . ALA A 1 82 ? 5.535 4.895 2.051 1.00 88.19 82 ALA A C 1
ATOM 646 O O . ALA A 1 82 ? 5.684 5.711 1.131 1.00 88.19 82 ALA A O 1
ATOM 647 N N . LEU A 1 83 ? 5.459 5.289 3.325 1.00 88.12 83 LEU A N 1
ATOM 648 C CA . LEU A 1 83 ? 5.653 6.671 3.770 1.00 88.12 83 LEU A CA 1
ATOM 649 C C . LEU A 1 83 ? 7.107 7.118 3.603 1.00 88.12 83 LEU A C 1
ATOM 651 O O . LEU A 1 83 ? 7.346 8.227 3.120 1.00 88.12 83 LEU A O 1
ATOM 655 N N . GLU A 1 84 ? 8.071 6.261 3.945 1.00 88.00 84 GLU A N 1
ATOM 656 C CA . GLU A 1 84 ? 9.502 6.543 3.781 1.00 88.00 84 GLU A CA 1
ATOM 657 C C . GLU A 1 84 ? 9.848 6.812 2.309 1.00 88.00 84 GLU A C 1
ATOM 659 O O . GLU A 1 84 ? 10.488 7.815 1.978 1.00 88.00 84 GLU A O 1
ATOM 664 N N . LYS A 1 85 ? 9.307 5.988 1.406 1.00 87.00 85 LYS A N 1
ATOM 665 C CA . LYS A 1 85 ? 9.446 6.141 -0.050 1.00 87.00 85 LYS A CA 1
ATOM 666 C C . LYS A 1 85 ? 8.549 7.223 -0.658 1.00 87.00 85 LYS A C 1
ATOM 668 O O . LYS A 1 85 ? 8.563 7.429 -1.870 1.00 87.00 85 LYS A O 1
ATOM 673 N N . LYS A 1 86 ? 7.777 7.941 0.166 1.00 87.69 86 LYS A N 1
ATOM 674 C CA . LYS A 1 86 ? 6.871 9.034 -0.233 1.00 87.69 86 LYS A CA 1
ATOM 675 C C . LYS A 1 86 ? 5.834 8.635 -1.285 1.00 87.69 86 LYS A C 1
ATOM 677 O O . LYS A 1 86 ? 5.346 9.498 -2.009 1.00 87.69 86 LYS A O 1
ATOM 682 N N . VAL A 1 87 ? 5.475 7.353 -1.357 1.00 89.62 87 VAL A N 1
ATOM 683 C CA . VAL A 1 87 ? 4.399 6.864 -2.235 1.00 89.62 87 VAL A CA 1
ATOM 684 C C . VAL A 1 87 ? 3.030 6.935 -1.571 1.00 89.62 87 VAL A C 1
ATOM 686 O O . VAL A 1 87 ? 2.01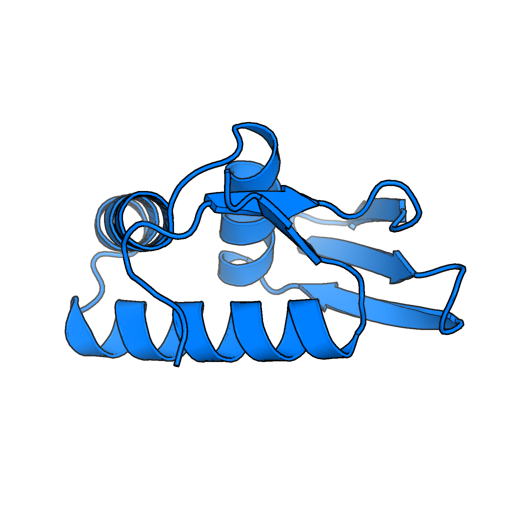3 6.957 -2.260 1.00 89.62 87 VAL A O 1
ATOM 689 N N . VAL A 1 88 ? 2.992 7.026 -0.243 1.00 90.06 88 VAL A N 1
ATOM 690 C CA . VAL A 1 88 ? 1.775 7.198 0.558 1.00 90.06 88 VAL A CA 1
ATOM 691 C C . VAL A 1 88 ? 1.879 8.488 1.365 1.00 90.06 88 VAL A C 1
ATOM 693 O O . VAL A 1 88 ? 2.961 9.014 1.623 1.00 90.06 88 VAL A O 1
ATOM 696 N N . SER A 1 89 ? 0.738 9.058 1.732 1.00 89.62 89 SER A N 1
ATOM 697 C CA . SER A 1 89 ? 0.650 10.207 2.630 1.00 89.62 89 SER A CA 1
ATOM 698 C C . SER A 1 89 ? -0.451 10.006 3.650 1.00 89.62 89 SER A C 1
ATOM 700 O O . SER A 1 89 ? -1.528 9.510 3.323 1.00 89.62 89 SER A O 1
ATOM 702 N N . THR A 1 90 ? -0.199 10.445 4.876 1.00 89.31 90 THR A N 1
ATOM 703 C CA . THR A 1 90 ? -1.218 10.493 5.920 1.00 89.31 90 THR A CA 1
ATOM 704 C C . THR A 1 90 ? -2.143 11.689 5.708 1.00 89.31 90 THR A C 1
ATOM 706 O O . THR A 1 90 ? -1.722 12.772 5.292 1.00 89.31 90 THR A O 1
ATOM 709 N N . ILE A 1 91 ? -3.430 11.491 5.978 1.00 84.62 91 ILE A N 1
ATOM 710 C CA . ILE A 1 91 ? -4.436 12.545 6.066 1.00 84.62 91 ILE A CA 1
ATOM 711 C C . ILE A 1 91 ? -4.845 12.610 7.537 1.00 84.62 91 ILE A C 1
ATOM 713 O O . ILE A 1 91 ? -5.742 11.892 7.968 1.00 84.62 91 ILE A O 1
ATOM 717 N N . ASN A 1 92 ? -4.156 13.437 8.319 1.00 65.44 92 ASN A N 1
ATOM 718 C CA . ASN A 1 92 ? -4.660 13.854 9.626 1.00 65.44 92 ASN A CA 1
ATOM 719 C C . ASN A 1 92 ? -5.288 15.244 9.460 1.00 65.44 92 ASN A C 1
ATOM 721 O O . ASN A 1 92 ? -4.627 16.152 8.951 1.00 65.44 92 ASN A O 1
ATOM 725 N N . SER A 1 93 ? -6.556 15.381 9.856 1.00 48.38 93 SER A N 1
ATOM 726 C CA . SER A 1 93 ? -7.189 16.671 10.167 1.00 48.38 93 SER A CA 1
ATOM 727 C C . SER A 1 93 ? -7.000 17.000 11.638 1.00 48.38 93 SER A C 1
ATOM 729 O O . SER A 1 93 ? -7.000 16.044 12.445 1.00 48.38 93 SER A O 1
#

pLDDT: mean 85.6, std 6.33, range [48.38, 91.31]